Protein AF-A0AAU4Z0R0-F1 (afdb_monomer_lite)

Structure (mmCIF, N/CA/C/O backbone):
data_AF-A0AAU4Z0R0-F1
#
_entry.id   AF-A0AAU4Z0R0-F1
#
loop_
_atom_site.group_PDB
_atom_site.id
_atom_site.type_symbol
_atom_site.label_atom_id
_atom_site.label_alt_id
_atom_site.label_comp_id
_atom_site.label_asym_id
_atom_site.label_entity_id
_atom_site.label_seq_id
_atom_site.pdbx_PDB_ins_code
_atom_site.Cartn_x
_atom_site.Cartn_y
_atom_site.Cartn_z
_atom_site.occupancy
_atom_site.B_iso_or_equiv
_atom_site.auth_seq_id
_atom_site.auth_comp_id
_atom_site.auth_asym_id
_atom_site.auth_atom_id
_atom_site.pdbx_PDB_model_num
ATOM 1 N N . MET A 1 1 ? 5.813 -21.706 -15.571 1.00 62.53 1 MET A N 1
ATOM 2 C CA . MET A 1 1 ? 5.249 -20.339 -15.683 1.00 62.53 1 MET A CA 1
ATOM 3 C C . MET A 1 1 ? 4.241 -19.934 -14.589 1.00 62.53 1 MET A C 1
ATOM 5 O O . MET A 1 1 ? 4.333 -18.780 -14.184 1.00 62.53 1 MET A O 1
ATOM 9 N N . PRO A 1 2 ? 3.343 -20.784 -14.036 1.00 79.94 2 PRO A N 1
ATOM 10 C CA . PRO A 1 2 ? 2.383 -20.334 -13.005 1.00 79.94 2 PRO A CA 1
ATOM 11 C C . PRO A 1 2 ? 3.039 -19.923 -11.674 1.00 79.94 2 PRO A C 1
ATOM 13 O O . PRO A 1 2 ? 2.575 -19.000 -11.011 1.00 79.94 2 PRO A O 1
ATOM 16 N N . THR A 1 3 ? 4.175 -20.525 -11.319 1.00 81.62 3 THR A N 1
ATOM 17 C CA . THR A 1 3 ? 4.910 -20.240 -10.075 1.00 81.62 3 THR A CA 1
ATOM 18 C C . THR A 1 3 ? 5.387 -18.784 -9.973 1.00 81.62 3 THR A C 1
ATOM 20 O O . THR A 1 3 ? 5.293 -18.173 -8.914 1.00 81.62 3 THR A O 1
ATOM 23 N N . LEU A 1 4 ? 5.835 -18.183 -11.083 1.00 83.50 4 LEU A N 1
ATOM 24 C CA . LEU A 1 4 ? 6.268 -16.778 -11.118 1.00 83.50 4 LEU A CA 1
ATOM 25 C C . LEU A 1 4 ? 5.092 -15.803 -10.966 1.00 83.50 4 LEU A C 1
ATOM 27 O O . LEU A 1 4 ? 5.247 -14.738 -10.375 1.00 83.50 4 LEU A O 1
ATOM 31 N N . ILE A 1 5 ? 3.916 -16.167 -11.483 1.00 85.50 5 ILE A N 1
ATOM 32 C CA . ILE A 1 5 ? 2.682 -15.386 -11.319 1.00 85.50 5 ILE A CA 1
ATOM 33 C C . ILE A 1 5 ? 2.233 -15.452 -9.857 1.00 85.50 5 ILE A C 1
ATOM 35 O O . ILE A 1 5 ? 1.934 -14.416 -9.269 1.00 85.50 5 ILE A O 1
ATOM 39 N N . GLY A 1 6 ? 2.289 -16.641 -9.247 1.00 87.25 6 GLY A N 1
ATOM 40 C CA . GLY A 1 6 ? 2.023 -16.830 -7.821 1.00 87.25 6 GLY A CA 1
ATOM 41 C C . GLY A 1 6 ? 2.939 -15.982 -6.934 1.00 87.25 6 GLY A C 1
ATOM 42 O O . GLY A 1 6 ? 2.451 -15.243 -6.083 1.00 87.25 6 GLY A O 1
ATOM 43 N N . PHE A 1 7 ? 4.254 -15.993 -7.180 1.00 86.50 7 PHE A N 1
ATOM 44 C CA . PHE A 1 7 ? 5.194 -15.153 -6.426 1.00 86.50 7 PHE A CA 1
ATOM 45 C C . PHE A 1 7 ? 4.969 -13.649 -6.632 1.00 86.50 7 PHE A C 1
ATOM 47 O O . PHE A 1 7 ? 5.122 -12.874 -5.688 1.00 86.50 7 PHE A O 1
ATOM 54 N N . ARG A 1 8 ? 4.566 -13.215 -7.833 1.00 84.12 8 ARG A N 1
ATOM 55 C CA . ARG A 1 8 ? 4.197 -11.811 -8.083 1.00 84.12 8 ARG A CA 1
ATOM 56 C C . ARG A 1 8 ? 2.931 -11.408 -7.337 1.00 84.12 8 ARG A C 1
ATOM 58 O O . ARG A 1 8 ? 2.912 -10.334 -6.742 1.00 84.12 8 ARG A O 1
ATOM 65 N N . ALA A 1 9 ? 1.918 -12.271 -7.332 1.00 84.94 9 ALA A N 1
ATOM 66 C CA . ALA A 1 9 ? 0.696 -12.044 -6.573 1.00 84.94 9 ALA A CA 1
ATOM 67 C C . ALA A 1 9 ? 0.999 -11.946 -5.072 1.00 84.94 9 ALA A C 1
ATOM 69 O O . ALA A 1 9 ? 0.597 -10.982 -4.426 1.00 84.94 9 ALA A O 1
ATOM 70 N N . LEU A 1 10 ? 1.794 -12.878 -4.536 1.00 86.69 10 LEU A N 1
ATOM 71 C CA . LEU A 1 10 ? 2.181 -12.888 -3.126 1.00 86.69 10 LEU A CA 1
ATOM 72 C C . LEU A 1 10 ? 2.971 -11.633 -2.731 1.00 86.69 10 LEU A C 1
ATOM 74 O O . LEU A 1 10 ? 2.661 -11.002 -1.722 1.00 86.69 10 LEU A O 1
ATOM 78 N N . ARG A 1 11 ? 3.962 -11.231 -3.539 1.00 83.25 11 ARG A N 1
ATOM 79 C CA . ARG A 1 11 ? 4.737 -10.007 -3.286 1.00 83.25 11 ARG A CA 1
ATOM 80 C C . ARG A 1 11 ? 3.856 -8.761 -3.353 1.00 83.25 11 ARG A C 1
ATOM 82 O O . ARG A 1 11 ? 4.015 -7.876 -2.519 1.00 83.25 11 ARG A O 1
ATOM 89 N N . GLY A 1 12 ? 2.938 -8.697 -4.319 1.00 83.12 12 GLY A N 1
ATOM 90 C CA . GLY A 1 12 ? 1.984 -7.597 -4.446 1.00 83.12 12 GLY A CA 1
ATOM 91 C C . GLY A 1 12 ? 1.085 -7.472 -3.217 1.00 83.12 12 GLY A C 1
ATOM 92 O O . GLY A 1 12 ? 0.944 -6.380 -2.672 1.00 83.12 12 GLY A O 1
ATOM 93 N N . LEU A 1 13 ? 0.555 -8.596 -2.726 1.00 84.94 13 LEU A N 1
ATOM 94 C CA . LEU A 1 13 ? -0.245 -8.639 -1.500 1.00 84.94 13 LEU A CA 1
ATOM 95 C C . LEU A 1 13 ? 0.560 -8.206 -0.270 1.00 84.94 13 LEU A C 1
ATOM 97 O O . LEU A 1 13 ? 0.077 -7.392 0.513 1.00 84.94 13 LEU A O 1
ATOM 101 N N . GLY A 1 14 ? 1.794 -8.696 -0.120 1.00 85.38 14 GLY A N 1
ATOM 102 C CA . GLY A 1 14 ? 2.670 -8.308 0.987 1.00 85.38 14 GLY A CA 1
ATOM 103 C C . GLY A 1 14 ? 3.005 -6.815 0.972 1.00 85.38 14 GLY A C 1
ATOM 104 O O . GLY A 1 14 ? 2.819 -6.128 1.973 1.00 85.38 14 GLY A O 1
ATOM 105 N N . ALA A 1 15 ? 3.437 -6.289 -0.177 1.00 84.38 15 ALA A N 1
ATOM 106 C CA . ALA A 1 15 ? 3.775 -4.875 -0.328 1.00 84.38 15 ALA A CA 1
ATOM 107 C C . ALA A 1 15 ? 2.558 -3.962 -0.105 1.00 84.38 15 ALA A C 1
ATOM 109 O O . ALA A 1 15 ? 2.655 -2.972 0.618 1.00 84.38 15 ALA A O 1
ATOM 110 N N . GLY A 1 16 ? 1.402 -4.321 -0.676 1.00 84.25 16 GLY A N 1
ATOM 111 C CA . GLY A 1 16 ? 0.156 -3.581 -0.494 1.00 84.25 16 GLY A CA 1
ATOM 112 C C . GLY A 1 16 ? -0.333 -3.606 0.954 1.00 84.25 16 GLY A C 1
ATOM 113 O O . GLY A 1 16 ? -0.694 -2.564 1.493 1.00 84.25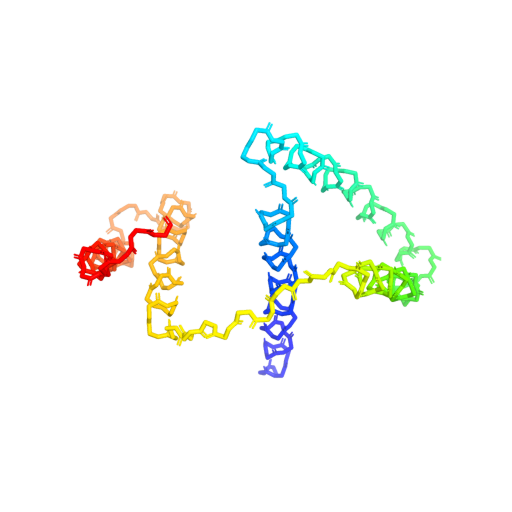 16 GLY A O 1
ATOM 114 N N . GLY A 1 17 ? -0.280 -4.767 1.611 1.00 84.56 17 GLY A N 1
ATOM 115 C CA . GLY A 1 17 ? -0.675 -4.919 3.012 1.00 84.56 17 GLY A CA 1
ATOM 116 C C . GLY A 1 17 ? 0.181 -4.081 3.962 1.00 84.56 17 GLY A C 1
ATOM 117 O O . GLY A 1 17 ? -0.363 -3.405 4.833 1.00 84.56 17 GLY A O 1
ATOM 118 N N . ILE A 1 18 ? 1.5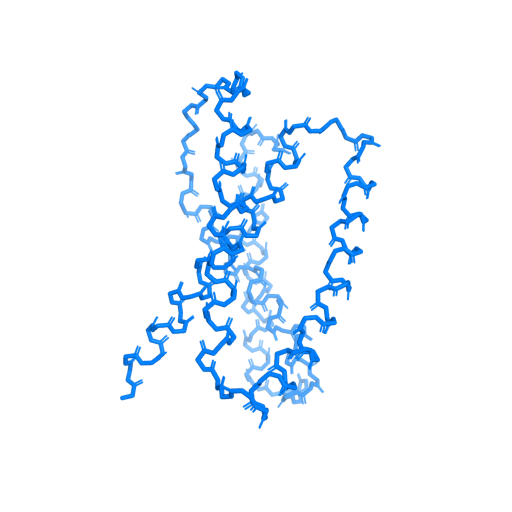03 -4.059 3.758 1.00 86.50 18 ILE A N 1
ATOM 119 C CA . ILE A 1 18 ? 2.424 -3.230 4.551 1.00 86.50 18 ILE A CA 1
ATOM 120 C C . ILE A 1 18 ? 2.144 -1.739 4.323 1.00 86.50 18 ILE A C 1
ATOM 122 O O . ILE A 1 18 ? 2.049 -0.982 5.289 1.00 86.50 18 ILE A O 1
ATOM 126 N N . ALA A 1 19 ? 1.968 -1.315 3.067 1.00 84.56 19 ALA A N 1
ATOM 127 C CA . ALA A 1 19 ? 1.689 0.081 2.739 1.00 84.56 19 ALA A CA 1
ATOM 128 C C . ALA A 1 19 ? 0.360 0.557 3.348 1.00 84.56 19 ALA A C 1
ATOM 130 O O . ALA A 1 19 ? 0.322 1.578 4.032 1.00 84.56 19 ALA A O 1
ATOM 131 N N . VAL A 1 20 ? -0.722 -0.206 3.160 1.00 84.56 20 VAL A N 1
ATOM 132 C CA . VAL A 1 20 ? -2.035 0.108 3.744 1.00 84.56 20 VAL A CA 1
ATOM 133 C C . VAL A 1 20 ? -1.963 0.102 5.270 1.00 84.56 20 VAL A C 1
ATOM 135 O O . VAL A 1 20 ? -2.469 1.026 5.901 1.00 84.56 20 VAL A O 1
ATOM 138 N N . GLY A 1 21 ? -1.286 -0.883 5.867 1.00 83.88 21 GLY A N 1
ATOM 139 C CA . GLY A 1 21 ? -1.071 -0.954 7.311 1.00 83.88 21 GLY A CA 1
ATOM 140 C C . GLY A 1 21 ? -0.370 0.288 7.865 1.00 83.88 21 GLY A C 1
ATOM 141 O O . GLY A 1 21 ? -0.796 0.820 8.888 1.00 83.88 21 GLY A O 1
ATOM 142 N N . ALA A 1 22 ? 0.636 0.809 7.157 1.00 83.25 22 ALA A N 1
ATOM 143 C CA . ALA A 1 22 ? 1.306 2.051 7.531 1.00 83.25 22 ALA A CA 1
ATOM 144 C C . ALA A 1 22 ? 0.340 3.250 7.533 1.00 83.25 22 ALA A C 1
ATOM 146 O O . ALA A 1 22 ? 0.300 4.002 8.506 1.00 83.25 22 ALA A O 1
ATOM 147 N N . PHE A 1 23 ? -0.498 3.404 6.501 1.00 83.12 23 PHE A N 1
ATOM 148 C CA . PHE A 1 23 ? -1.493 4.486 6.445 1.00 83.12 23 PHE A CA 1
ATOM 149 C C . PHE A 1 23 ? -2.589 4.364 7.511 1.00 83.12 23 PHE A C 1
ATOM 151 O O . PHE A 1 23 ? -3.039 5.378 8.055 1.00 83.12 23 PHE A O 1
ATOM 158 N N . VAL A 1 24 ? -3.014 3.138 7.827 1.00 83.69 24 VAL A N 1
ATOM 159 C CA . VAL A 1 24 ? -3.958 2.872 8.920 1.00 83.69 24 VAL A CA 1
ATOM 160 C C . VAL A 1 24 ? -3.340 3.273 10.257 1.00 83.69 24 VAL A C 1
ATOM 162 O O . VAL A 1 24 ? -3.991 3.965 11.035 1.00 83.69 24 VAL A O 1
ATOM 165 N N . LEU A 1 25 ? -2.076 2.915 10.501 1.00 80.19 25 LEU A N 1
ATOM 166 C CA . LEU A 1 25 ? -1.370 3.254 11.735 1.00 80.19 25 LEU A CA 1
ATOM 167 C C . LEU A 1 25 ? -1.188 4.771 11.893 1.00 80.19 25 LEU A C 1
ATOM 169 O O . LEU A 1 25 ? -1.478 5.309 12.956 1.00 80.19 25 LEU A O 1
ATOM 173 N N . ILE A 1 26 ? -0.794 5.473 10.825 1.00 80.94 26 ILE A N 1
ATOM 174 C CA . ILE A 1 26 ? -0.744 6.947 10.787 1.00 80.94 26 ILE A CA 1
ATOM 175 C C . ILE A 1 26 ? -2.110 7.525 11.177 1.00 80.94 26 ILE A C 1
ATOM 177 O O . ILE A 1 26 ? -2.189 8.460 11.966 1.00 80.94 26 ILE A O 1
ATOM 181 N N . GLY A 1 27 ? -3.193 6.942 10.663 1.00 76.44 27 GLY A N 1
ATOM 182 C CA . GLY A 1 27 ? -4.553 7.349 10.991 1.00 76.44 27 GLY A CA 1
ATOM 183 C C . GLY A 1 27 ? -5.004 7.091 12.419 1.00 76.44 27 GLY A C 1
ATOM 184 O O . GLY A 1 27 ? -5.791 7.868 12.944 1.00 76.44 27 GLY A O 1
ATOM 185 N N . ALA A 1 28 ? -4.535 6.004 13.023 1.00 78.56 28 ALA A N 1
ATOM 186 C CA . ALA A 1 28 ? -4.874 5.637 14.391 1.00 78.56 28 ALA A CA 1
ATOM 187 C C . ALA A 1 28 ? -4.091 6.460 15.427 1.00 78.56 28 ALA A C 1
ATOM 189 O O . ALA A 1 28 ? -4.590 6.693 16.522 1.00 78.56 28 ALA A O 1
ATOM 190 N N . LEU A 1 29 ? -2.868 6.882 15.088 1.00 74.69 29 LEU A N 1
ATOM 191 C CA . LEU A 1 29 ? -1.964 7.582 16.004 1.00 74.69 29 LEU A CA 1
ATOM 192 C C . LEU A 1 29 ? -2.068 9.112 15.941 1.00 74.69 29 LEU A C 1
ATOM 194 O O . LEU A 1 29 ? -1.624 9.781 16.872 1.00 74.69 29 LEU A O 1
ATOM 198 N N . LEU A 1 30 ? -2.608 9.679 14.858 1.00 75.12 30 LEU A N 1
ATOM 199 C CA . LEU A 1 30 ? -2.642 11.127 14.639 1.00 75.12 30 LEU A CA 1
ATOM 200 C C . LEU A 1 30 ? -4.066 11.680 14.649 1.00 75.12 30 LEU A C 1
ATOM 202 O O . LEU A 1 30 ? -4.962 11.171 13.978 1.00 75.12 30 LEU A O 1
ATOM 206 N N . SER A 1 31 ? -4.240 12.805 15.338 1.00 68.75 31 SER A N 1
ATOM 207 C CA . SER A 1 31 ? -5.451 13.625 15.287 1.00 68.75 31 SER A CA 1
ATOM 208 C C . SER A 1 31 ? -5.711 14.147 13.863 1.00 68.75 31 SER A C 1
ATOM 210 O O . SER A 1 31 ? -4.767 14.433 13.121 1.00 68.75 31 SER A O 1
ATOM 212 N N . LEU A 1 32 ? -6.987 14.328 13.490 1.00 63.34 32 LEU A N 1
ATOM 213 C CA . LEU A 1 32 ? -7.428 14.690 12.127 1.00 63.34 32 LEU A CA 1
ATOM 214 C C . LEU A 1 32 ? -6.679 15.895 11.514 1.00 63.34 32 LEU A C 1
ATOM 216 O O . LEU A 1 32 ? -6.364 15.855 10.329 1.00 63.34 32 LEU A O 1
ATOM 220 N N . CYS A 1 33 ? -6.315 16.909 12.311 1.00 66.88 33 CYS A N 1
ATOM 221 C CA . CYS A 1 33 ? -5.579 18.102 11.855 1.00 66.88 33 CYS A CA 1
ATOM 222 C C . CYS A 1 33 ? -4.086 17.894 11.544 1.00 66.88 33 CYS A C 1
ATOM 224 O O . CYS A 1 33 ? -3.463 18.804 11.017 1.00 66.88 33 CYS A O 1
ATOM 226 N N . GLY A 1 34 ? -3.477 16.765 11.918 1.00 73.44 34 GLY A N 1
ATOM 227 C CA . GLY A 1 34 ? -2.061 16.502 11.621 1.00 73.44 34 GLY A CA 1
ATOM 228 C C . GLY A 1 34 ? -1.846 15.584 10.418 1.00 73.44 34 GLY A C 1
ATOM 229 O O . GLY A 1 34 ? -0.726 15.453 9.928 1.00 73.44 34 GLY A O 1
ATOM 230 N N . ARG A 1 35 ? -2.898 14.893 9.969 1.00 75.50 35 ARG A N 1
ATOM 231 C CA . ARG A 1 35 ? -2.802 13.750 9.049 1.00 75.50 35 ARG A CA 1
ATOM 232 C C . ARG A 1 35 ? -2.341 14.153 7.646 1.00 75.50 35 ARG A C 1
ATOM 234 O O . ARG A 1 35 ? -1.625 13.388 7.004 1.00 75.50 35 ARG A O 1
ATOM 241 N N . ASP A 1 36 ? -2.693 15.355 7.213 1.00 76.62 36 ASP A N 1
ATOM 242 C CA . ASP A 1 36 ? -2.305 15.983 5.948 1.00 76.62 36 ASP A CA 1
ATOM 243 C C . ASP A 1 36 ? -0.788 16.226 5.853 1.00 76.62 36 ASP A C 1
ATOM 245 O O . ASP A 1 36 ? -0.157 15.852 4.863 1.00 76.62 36 ASP A O 1
ATOM 249 N N . ARG A 1 37 ? -0.161 16.748 6.915 1.00 81.81 37 ARG A N 1
ATOM 250 C CA . ARG A 1 37 ? 1.290 16.978 6.968 1.00 81.81 37 ARG A CA 1
ATOM 251 C C . ARG A 1 37 ? 2.071 15.671 6.880 1.00 81.81 37 ARG A C 1
ATOM 253 O O . ARG A 1 37 ? 3.071 15.597 6.167 1.00 81.81 37 ARG A O 1
ATOM 260 N N . TYR A 1 38 ? 1.623 14.633 7.585 1.00 80.88 38 TYR A N 1
ATOM 261 C CA . TYR A 1 38 ? 2.272 13.318 7.544 1.00 80.88 38 TYR A CA 1
ATOM 262 C C . TYR A 1 38 ? 2.024 12.581 6.221 1.00 80.88 38 TYR A C 1
ATOM 264 O O . TYR A 1 38 ? 2.920 11.891 5.730 1.00 80.88 38 TYR A O 1
ATOM 272 N N . GLN A 1 39 ? 0.862 12.768 5.591 1.00 80.81 39 GLN A N 1
ATOM 273 C CA . GLN A 1 39 ? 0.628 12.295 4.224 1.00 80.81 39 GLN A CA 1
ATOM 274 C C . GLN A 1 39 ? 1.540 13.010 3.217 1.00 80.81 39 GLN A C 1
ATOM 276 O O . GLN A 1 39 ? 2.131 12.347 2.366 1.00 80.81 39 GLN A O 1
ATOM 281 N N . GLY A 1 40 ? 1.752 14.321 3.372 1.00 82.81 40 GLY A N 1
ATOM 282 C CA . GLY A 1 40 ? 2.728 15.084 2.592 1.00 82.81 40 GLY A CA 1
ATOM 283 C C . GLY A 1 40 ? 4.160 14.574 2.777 1.00 82.81 40 GLY A C 1
ATOM 284 O O . GLY A 1 40 ? 4.850 14.316 1.797 1.00 82.81 40 GLY A O 1
ATOM 285 N N . LEU A 1 41 ? 4.588 14.319 4.020 1.00 85.69 41 LEU A N 1
ATOM 286 C CA . LEU A 1 41 ? 5.890 13.698 4.308 1.00 85.69 41 LEU A CA 1
ATOM 287 C C . LEU A 1 41 ? 6.033 12.321 3.649 1.00 85.69 41 LEU A C 1
ATOM 289 O O . LEU A 1 41 ? 7.089 12.007 3.104 1.00 85.69 41 LEU A O 1
ATOM 293 N N . THR A 1 42 ? 4.971 11.514 3.654 1.00 85.38 42 THR A N 1
ATOM 294 C CA . THR A 1 42 ? 4.966 10.207 2.981 1.00 85.38 42 THR A CA 1
ATOM 295 C C . THR A 1 42 ? 5.172 10.362 1.472 1.00 85.38 42 THR A C 1
ATOM 297 O O . THR A 1 42 ? 5.959 9.621 0.883 1.00 85.38 42 THR A O 1
ATOM 300 N N . ALA A 1 43 ? 4.533 11.356 0.849 1.00 84.75 43 ALA A N 1
ATOM 301 C CA . ALA A 1 43 ? 4.736 11.671 -0.563 1.00 84.75 43 ALA A CA 1
ATOM 302 C C . ALA A 1 43 ? 6.174 12.138 -0.850 1.00 84.75 43 ALA A C 1
ATOM 304 O O . ALA A 1 43 ? 6.771 11.707 -1.835 1.00 84.75 43 ALA A O 1
ATOM 305 N N . THR A 1 44 ? 6.771 12.938 0.037 1.00 88.44 44 THR A N 1
ATOM 306 C CA . THR A 1 44 ? 8.179 13.349 -0.074 1.00 88.44 44 THR A CA 1
ATOM 307 C C . THR A 1 44 ? 9.126 12.154 0.012 1.00 88.44 44 THR A C 1
ATOM 309 O O . THR A 1 44 ? 10.049 12.045 -0.789 1.00 88.44 44 THR A O 1
ATOM 312 N N . VAL A 1 45 ? 8.890 11.218 0.938 1.00 87.81 45 VAL A N 1
ATOM 313 C CA . VAL A 1 45 ? 9.684 9.981 1.045 1.00 87.81 45 VAL A CA 1
ATOM 314 C C . VAL A 1 45 ? 9.533 9.120 -0.211 1.00 87.81 45 VAL A C 1
ATOM 316 O O . VAL A 1 45 ? 10.528 8.603 -0.710 1.00 87.81 45 VAL A O 1
ATOM 319 N N . MET A 1 46 ? 8.322 9.007 -0.766 1.00 85.88 46 MET A N 1
ATOM 320 C CA . MET A 1 46 ? 8.083 8.313 -2.039 1.00 85.88 46 MET A CA 1
ATOM 321 C C . MET A 1 46 ? 8.842 8.970 -3.199 1.00 85.88 46 MET A C 1
ATOM 323 O O . MET A 1 46 ? 9.472 8.272 -3.992 1.00 85.88 46 MET A O 1
ATOM 327 N N . ALA A 1 47 ? 8.839 10.303 -3.267 1.00 87.62 47 ALA A N 1
ATOM 328 C CA . ALA A 1 47 ? 9.591 11.053 -4.266 1.00 87.62 47 ALA A CA 1
ATOM 329 C C . ALA A 1 47 ? 11.103 10.836 -4.112 1.00 87.62 47 ALA A C 1
ATOM 331 O O . ALA A 1 47 ? 11.776 10.530 -5.091 1.00 87.62 47 ALA A O 1
ATOM 332 N N . LEU A 1 48 ? 11.641 10.894 -2.891 1.00 88.50 48 LEU A N 1
ATOM 333 C CA . LEU A 1 48 ? 13.050 10.579 -2.619 1.00 88.50 48 LEU A CA 1
ATOM 334 C C . LEU A 1 48 ? 13.393 9.122 -2.955 1.00 88.50 48 LEU A C 1
ATOM 336 O O . LEU A 1 48 ? 14.489 8.839 -3.432 1.00 88.50 48 LEU A O 1
ATOM 340 N N . GLY A 1 49 ? 12.445 8.202 -2.778 1.00 84.50 49 GLY A N 1
ATOM 341 C CA . GLY A 1 49 ? 12.588 6.795 -3.147 1.00 84.50 49 GLY A CA 1
ATOM 342 C C . GLY A 1 49 ? 12.887 6.573 -4.632 1.00 84.50 49 GLY A C 1
ATOM 343 O O . GLY A 1 49 ? 13.533 5.584 -4.976 1.00 84.50 49 GLY A O 1
ATOM 344 N N . THR A 1 50 ? 12.513 7.508 -5.513 1.00 87.00 50 THR A N 1
ATOM 345 C CA . THR A 1 50 ? 12.853 7.431 -6.947 1.00 87.00 50 THR A CA 1
ATOM 346 C C . THR A 1 50 ? 14.365 7.464 -7.196 1.00 87.00 50 THR A C 1
ATOM 348 O O . THR A 1 50 ? 14.848 6.805 -8.118 1.00 87.00 50 THR A O 1
ATOM 351 N N . ILE A 1 51 ? 15.132 8.122 -6.318 1.00 87.12 51 ILE A N 1
ATOM 352 C CA . ILE A 1 51 ? 16.603 8.136 -6.347 1.00 87.12 51 ILE A CA 1
ATOM 353 C C . ILE A 1 51 ? 17.152 6.724 -6.107 1.00 87.12 51 ILE A C 1
ATOM 355 O O . ILE A 1 51 ? 18.130 6.319 -6.733 1.00 87.12 51 ILE A O 1
ATOM 359 N N . GLY A 1 52 ? 16.483 5.939 -5.258 1.00 82.19 52 GLY A N 1
ATOM 360 C CA . GLY A 1 52 ? 16.818 4.535 -5.028 1.00 82.19 52 GLY A CA 1
ATOM 361 C C . GLY A 1 52 ? 16.725 3.686 -6.297 1.00 82.19 52 GLY A C 1
ATOM 362 O O . GLY A 1 52 ? 17.554 2.805 -6.492 1.00 82.19 52 GLY A O 1
ATOM 363 N N . GLY A 1 53 ? 15.785 3.987 -7.201 1.00 81.44 53 GLY A N 1
ATOM 364 C CA . GLY A 1 53 ? 15.670 3.302 -8.494 1.00 81.44 53 GLY A CA 1
ATOM 365 C C . GLY A 1 53 ? 16.851 3.581 -9.429 1.00 81.44 53 GLY A C 1
ATOM 366 O O . GLY A 1 53 ? 17.368 2.662 -10.061 1.00 81.44 53 GLY A O 1
ATOM 367 N N . LEU A 1 54 ? 17.326 4.831 -9.466 1.00 84.50 54 LEU A N 1
ATOM 368 C CA . LEU A 1 54 ? 18.528 5.211 -10.218 1.00 84.50 54 LEU A CA 1
ATOM 369 C C . LEU A 1 54 ? 19.780 4.538 -9.644 1.00 84.50 54 LEU A C 1
ATOM 371 O O . LEU A 1 54 ? 20.587 3.985 -10.389 1.00 84.50 54 LEU A O 1
ATOM 375 N N . LEU A 1 55 ? 19.914 4.532 -8.315 1.00 84.31 55 LEU A N 1
ATOM 376 C CA . LEU A 1 55 ? 21.010 3.851 -7.625 1.00 84.31 55 LEU A CA 1
ATOM 377 C C . LEU A 1 55 ? 20.981 2.337 -7.868 1.00 84.31 55 LEU A C 1
ATOM 379 O O . LEU A 1 55 ? 22.024 1.756 -8.152 1.00 84.31 55 LEU A O 1
ATOM 383 N N . GLY A 1 56 ? 19.803 1.711 -7.829 1.00 82.00 56 GLY A N 1
ATOM 384 C CA . GLY A 1 56 ? 19.626 0.291 -8.140 1.00 82.00 56 GLY A CA 1
ATOM 385 C C . GLY A 1 56 ? 20.059 -0.056 -9.567 1.00 82.00 56 GLY A C 1
ATOM 386 O O . GLY A 1 56 ? 20.730 -1.066 -9.772 1.00 82.00 56 GLY A O 1
ATOM 387 N N . GLY A 1 57 ? 19.773 0.819 -10.540 1.00 83.06 57 GLY A N 1
ATOM 388 C CA . GLY A 1 57 ? 20.255 0.680 -11.919 1.00 83.06 57 GLY A CA 1
ATOM 389 C C . GLY A 1 57 ? 21.784 0.689 -12.014 1.00 83.06 57 GLY A C 1
ATOM 390 O O . GLY A 1 57 ? 22.380 -0.235 -12.564 1.00 83.06 57 GLY A O 1
ATOM 391 N N . VAL A 1 58 ? 22.433 1.670 -11.381 1.00 85.31 58 VAL A N 1
ATOM 392 C CA . VAL A 1 58 ? 23.904 1.778 -11.361 1.00 85.31 58 VAL A CA 1
ATOM 393 C C . VAL A 1 58 ? 24.557 0.595 -10.634 1.00 85.31 58 VAL A C 1
ATOM 395 O O . VAL A 1 58 ? 25.594 0.090 -11.069 1.00 85.31 58 VAL A O 1
ATOM 398 N N . ILE A 1 59 ? 23.961 0.128 -9.533 1.00 85.06 59 ILE A N 1
ATOM 399 C CA . ILE A 1 59 ? 24.437 -1.041 -8.780 1.00 85.06 59 ILE A CA 1
ATOM 400 C C . ILE A 1 59 ? 24.303 -2.310 -9.626 1.00 85.06 59 ILE A C 1
ATOM 402 O O . ILE A 1 59 ? 25.239 -3.107 -9.675 1.00 85.06 59 ILE A O 1
ATOM 406 N N . ALA A 1 60 ? 23.183 -2.494 -10.325 1.00 85.12 60 ALA A N 1
ATOM 407 C CA . ALA A 1 60 ? 22.979 -3.649 -11.191 1.00 85.12 60 ALA A CA 1
ATOM 408 C C . ALA A 1 60 ? 24.001 -3.691 -12.340 1.00 85.12 60 ALA A C 1
ATOM 410 O O . ALA A 1 60 ? 24.539 -4.762 -12.622 1.00 85.12 60 ALA A O 1
ATOM 411 N N . GLU A 1 61 ? 24.311 -2.538 -12.941 1.00 84.94 61 GLU A N 1
ATOM 412 C CA . GLU A 1 61 ? 25.291 -2.411 -14.027 1.00 84.94 61 GLU A CA 1
ATOM 413 C C . GLU A 1 61 ? 26.741 -2.627 -13.566 1.00 84.94 61 GLU A C 1
ATOM 415 O O . GLU A 1 61 ? 27.520 -3.260 -14.275 1.00 84.94 61 GLU A O 1
ATOM 420 N N . ARG A 1 62 ? 27.124 -2.111 -12.388 1.00 85.38 62 ARG A N 1
ATOM 421 C CA . ARG A 1 62 ? 28.530 -2.107 -11.932 1.00 85.38 62 ARG A CA 1
ATOM 422 C C . ARG A 1 62 ? 28.894 -3.237 -10.974 1.00 85.38 62 ARG A C 1
ATOM 424 O O . ARG A 1 62 ? 30.025 -3.710 -11.000 1.00 85.38 62 ARG A O 1
ATOM 431 N N . LEU A 1 63 ? 27.973 -3.635 -10.099 1.00 79.62 63 LEU A N 1
ATOM 432 C CA . LEU A 1 63 ? 28.225 -4.541 -8.970 1.00 79.62 63 LEU A CA 1
ATOM 433 C C . LEU A 1 63 ? 27.455 -5.860 -9.065 1.00 79.62 63 LEU A C 1
ATOM 435 O O . LEU A 1 63 ? 27.739 -6.752 -8.269 1.00 79.62 63 LEU A O 1
ATOM 439 N N . ASN A 1 64 ? 26.575 -6.023 -10.065 1.00 82.38 64 ASN A N 1
ATOM 440 C CA . ASN A 1 64 ? 25.683 -7.171 -10.273 1.00 82.38 64 ASN A CA 1
ATOM 441 C C . ASN A 1 64 ? 24.392 -7.103 -9.424 1.00 82.38 64 ASN A C 1
ATOM 443 O O . ASN A 1 64 ? 24.372 -6.604 -8.299 1.00 82.38 64 ASN A O 1
ATOM 447 N N . TRP A 1 65 ? 23.296 -7.664 -9.945 1.00 80.69 65 TRP A N 1
ATOM 448 C CA . TRP A 1 65 ? 21.928 -7.521 -9.413 1.00 80.69 65 TRP A CA 1
ATOM 449 C C . TRP A 1 65 ? 21.732 -8.024 -7.970 1.00 80.69 65 TRP A C 1
ATOM 451 O O . TRP A 1 65 ? 20.786 -7.631 -7.291 1.00 80.69 65 TRP A O 1
ATOM 461 N N . ARG A 1 66 ? 22.616 -8.899 -7.474 1.00 87.31 66 ARG A N 1
ATOM 462 C CA . ARG A 1 66 ? 22.533 -9.476 -6.119 1.00 87.31 66 ARG A CA 1
ATOM 463 C C . ARG A 1 66 ? 22.740 -8.430 -5.022 1.00 87.31 66 ARG A C 1
ATOM 465 O O . ARG A 1 66 ? 22.197 -8.587 -3.930 1.00 87.31 66 ARG A O 1
ATOM 472 N N . TRP A 1 67 ? 23.501 -7.373 -5.305 1.00 85.88 67 TRP A N 1
ATOM 473 C CA . TRP A 1 67 ? 23.780 -6.315 -4.334 1.00 85.88 67 TRP A CA 1
ATOM 474 C C . TRP A 1 67 ? 22.560 -5.452 -4.022 1.00 85.88 67 TRP A C 1
ATOM 476 O O . TRP A 1 67 ? 22.430 -5.001 -2.887 1.00 85.88 67 TRP A O 1
ATOM 486 N N . ASP A 1 68 ? 21.629 -5.317 -4.969 1.00 82.19 68 ASP A N 1
ATOM 487 C CA . ASP A 1 68 ? 20.343 -4.652 -4.739 1.00 82.19 68 ASP A CA 1
ATOM 488 C C . ASP A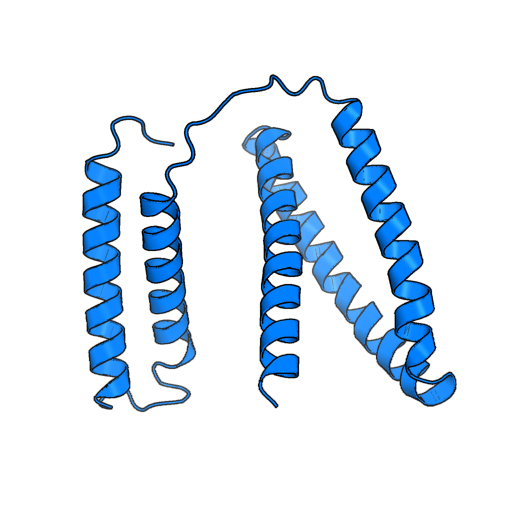 1 68 ? 19.574 -5.334 -3.589 1.00 82.19 68 ASP A C 1
ATOM 490 O O . ASP A 1 68 ? 19.135 -4.690 -2.635 1.00 82.19 68 ASP A O 1
ATOM 494 N N . PHE A 1 69 ? 19.543 -6.672 -3.590 1.00 81.44 69 PHE A N 1
ATOM 495 C CA . PHE A 1 69 ? 18.933 -7.462 -2.517 1.00 81.44 69 PHE A CA 1
ATOM 496 C C . PHE A 1 69 ? 19.732 -7.420 -1.213 1.00 81.44 69 PHE A C 1
ATOM 498 O O . PHE A 1 69 ? 19.141 -7.262 -0.143 1.00 81.44 69 PHE A O 1
ATOM 505 N N . CYS A 1 70 ? 21.061 -7.549 -1.279 1.00 86.69 70 CYS A N 1
ATOM 506 C CA . CYS A 1 70 ? 21.905 -7.519 -0.082 1.00 86.69 70 CYS A CA 1
ATOM 507 C C . CYS A 1 70 ? 21.817 -6.193 0.680 1.00 86.69 70 CYS A C 1
ATOM 509 O O . CYS A 1 70 ? 22.002 -6.203 1.890 1.00 86.69 70 CYS A O 1
ATOM 511 N N . ILE A 1 71 ? 21.537 -5.075 0.006 1.00 85.56 71 ILE A N 1
ATOM 512 C CA . ILE A 1 71 ? 21.374 -3.763 0.646 1.00 85.56 71 ILE A CA 1
ATOM 513 C C . ILE A 1 71 ? 19.928 -3.562 1.115 1.00 85.56 71 ILE A C 1
ATOM 515 O O . ILE A 1 71 ? 19.697 -3.124 2.243 1.00 85.56 71 ILE A O 1
ATOM 519 N N . ALA A 1 72 ? 18.941 -3.917 0.288 1.00 85.75 72 ALA A N 1
ATOM 520 C CA . ALA A 1 72 ? 17.533 -3.694 0.607 1.00 85.75 72 ALA A CA 1
ATOM 521 C C . ALA A 1 72 ? 17.039 -4.536 1.797 1.00 85.75 72 ALA A C 1
ATOM 523 O O . ALA A 1 72 ? 16.278 -4.038 2.628 1.00 85.75 72 ALA A O 1
ATOM 524 N N . ILE A 1 73 ? 17.474 -5.798 1.907 1.00 89.12 73 ILE A N 1
ATOM 525 C CA . ILE A 1 73 ? 17.056 -6.715 2.981 1.00 89.12 73 ILE A CA 1
ATOM 526 C C . ILE A 1 73 ? 17.418 -6.192 4.384 1.00 89.12 73 ILE A C 1
ATOM 528 O O . ILE A 1 73 ? 16.508 -6.075 5.207 1.00 89.12 73 ILE A O 1
ATOM 532 N N . PRO A 1 74 ? 18.685 -5.854 4.704 1.00 91.31 74 PRO A N 1
ATOM 533 C CA . PRO A 1 74 ? 19.036 -5.346 6.027 1.00 91.31 74 PRO A CA 1
ATOM 534 C C . PRO A 1 74 ? 18.375 -3.997 6.316 1.00 91.31 74 PRO A C 1
ATOM 536 O O . PRO A 1 74 ? 17.915 -3.782 7.435 1.00 91.31 74 PRO A O 1
ATOM 539 N N . LEU A 1 75 ? 18.248 -3.117 5.316 1.00 88.50 75 LEU A N 1
ATOM 540 C CA . LEU A 1 75 ? 17.560 -1.836 5.486 1.00 88.50 75 LEU A CA 1
ATOM 541 C C . LEU A 1 75 ? 16.082 -2.042 5.862 1.00 88.50 75 LEU A C 1
ATOM 543 O O . LEU A 1 75 ? 15.578 -1.427 6.803 1.00 88.50 75 LEU A O 1
ATOM 547 N N . GLY A 1 76 ? 15.407 -2.960 5.164 1.00 87.50 76 GLY A N 1
ATOM 548 C CA . GLY A 1 76 ? 14.030 -3.350 5.449 1.00 87.50 76 GLY A CA 1
ATOM 549 C C . GLY A 1 76 ? 13.875 -3.998 6.825 1.00 87.50 76 GLY A C 1
ATOM 550 O O . GLY A 1 76 ? 12.918 -3.695 7.535 1.00 87.50 76 GLY A O 1
ATOM 551 N N . LEU A 1 77 ? 14.834 -4.831 7.238 1.00 92.75 77 LEU A N 1
ATOM 552 C CA . LEU A 1 77 ? 14.830 -5.467 8.555 1.00 92.75 77 LEU A CA 1
ATOM 553 C C . LEU A 1 77 ? 14.979 -4.441 9.685 1.00 92.75 77 LEU A C 1
ATOM 555 O O . LEU A 1 77 ? 14.249 -4.510 10.672 1.00 92.75 77 LEU A O 1
ATOM 559 N N . VAL A 1 78 ? 15.878 -3.463 9.532 1.00 94.06 78 VAL A N 1
ATOM 560 C CA . VAL A 1 78 ? 16.058 -2.375 10.505 1.00 94.06 78 VAL A CA 1
ATOM 561 C C . VAL A 1 78 ? 14.794 -1.524 10.608 1.00 94.06 78 VAL A C 1
ATOM 563 O O . VAL A 1 78 ? 14.344 -1.238 11.719 1.00 94.06 78 VAL A O 1
ATOM 566 N N . ALA A 1 79 ? 14.192 -1.155 9.472 1.00 88.44 79 ALA A N 1
ATOM 567 C CA . ALA A 1 79 ? 12.937 -0.408 9.449 1.00 88.44 79 ALA A CA 1
ATOM 568 C C . ALA A 1 79 ? 11.810 -1.189 10.142 1.00 88.44 79 ALA A C 1
ATOM 570 O O . ALA A 1 79 ? 11.143 -0.653 11.025 1.00 88.44 79 ALA A O 1
ATOM 571 N N . PHE A 1 80 ? 11.657 -2.475 9.813 1.00 89.44 80 PHE A N 1
ATOM 572 C CA . PHE A 1 80 ? 10.672 -3.355 10.435 1.00 89.44 80 PHE A CA 1
ATOM 573 C C . PHE A 1 80 ? 10.877 -3.470 11.949 1.00 89.44 80 PHE A C 1
ATOM 575 O O . PHE A 1 80 ? 9.930 -3.279 12.708 1.00 89.44 80 PHE A O 1
ATOM 582 N N . ALA A 1 81 ? 12.108 -3.725 12.400 1.00 92.62 81 ALA A N 1
ATOM 583 C CA . ALA A 1 81 ? 12.429 -3.843 13.819 1.00 92.62 81 ALA A CA 1
ATOM 584 C C . ALA A 1 81 ? 12.128 -2.543 14.576 1.00 92.62 81 ALA A C 1
ATOM 586 O O . ALA A 1 81 ? 11.525 -2.577 15.649 1.00 92.62 81 ALA A O 1
ATOM 587 N N . ARG A 1 82 ? 12.481 -1.385 14.001 1.00 90.06 82 ARG A N 1
ATOM 588 C CA . ARG A 1 82 ? 12.168 -0.075 14.587 1.00 90.06 82 ARG A CA 1
ATOM 589 C C . ARG A 1 82 ? 10.671 0.183 14.667 1.00 90.06 82 ARG A C 1
ATOM 591 O O . ARG A 1 82 ? 10.210 0.646 15.706 1.00 90.06 82 ARG A O 1
ATOM 598 N N . SER A 1 83 ? 9.921 -0.125 13.612 1.00 86.38 83 SER A N 1
ATOM 599 C CA . SER A 1 83 ? 8.465 0.017 13.611 1.00 86.38 83 SER A CA 1
ATOM 600 C C . SER A 1 83 ? 7.810 -0.916 14.628 1.00 86.38 83 SER A C 1
ATOM 602 O O . SER A 1 83 ? 6.981 -0.463 15.410 1.00 86.38 83 SER A O 1
ATOM 604 N N . ALA A 1 84 ? 8.210 -2.188 14.675 1.00 86.69 84 ALA A N 1
ATOM 605 C CA . ALA A 1 84 ? 7.684 -3.163 15.627 1.00 86.69 84 ALA A CA 1
ATOM 606 C C . ALA A 1 84 ? 7.963 -2.745 17.078 1.00 86.69 84 ALA A C 1
ATOM 608 O O . ALA A 1 84 ? 7.067 -2.790 17.921 1.00 86.69 84 ALA A O 1
ATOM 609 N N . TRP A 1 85 ? 9.179 -2.270 17.354 1.00 88.56 85 TRP A N 1
ATOM 610 C CA . TRP A 1 85 ? 9.550 -1.761 18.670 1.00 88.56 85 TRP A CA 1
ATOM 611 C C . TRP A 1 85 ? 8.751 -0.509 19.048 1.00 88.56 85 TRP A C 1
ATOM 613 O O . TRP A 1 85 ? 8.165 -0.464 20.126 1.00 88.56 85 TRP A O 1
ATOM 623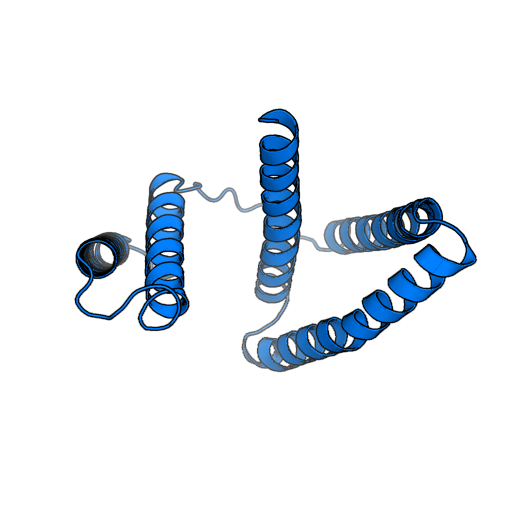 N N . ALA A 1 86 ? 8.636 0.467 18.144 1.00 84.56 86 ALA A N 1
ATOM 624 C CA . ALA A 1 86 ? 7.852 1.677 18.385 1.00 84.56 86 ALA A CA 1
ATOM 625 C C . ALA A 1 86 ? 6.375 1.361 18.672 1.00 84.56 86 ALA A C 1
ATOM 627 O O . ALA A 1 86 ? 5.798 1.920 19.600 1.00 84.56 86 ALA A O 1
ATOM 628 N N . ILE A 1 87 ? 5.784 0.421 17.926 1.00 82.75 87 ILE A N 1
ATOM 629 C CA . ILE A 1 87 ? 4.404 -0.036 18.139 1.00 82.75 87 ILE A CA 1
ATOM 630 C C . ILE A 1 87 ? 4.254 -0.745 19.488 1.00 82.75 87 ILE A C 1
ATOM 632 O O . ILE A 1 87 ? 3.253 -0.541 20.161 1.00 82.75 87 ILE A O 1
ATOM 636 N N . SER A 1 88 ? 5.241 -1.535 19.920 1.00 81.44 88 SER A N 1
ATOM 637 C CA . SER A 1 88 ? 5.186 -2.226 21.218 1.00 81.44 88 SER A CA 1
ATOM 638 C C . SER A 1 88 ? 5.201 -1.284 22.428 1.00 81.44 88 SER A C 1
ATOM 640 O O . SER A 1 88 ? 4.717 -1.651 23.494 1.00 81.44 88 SER A O 1
ATOM 642 N N . LEU A 1 89 ? 5.732 -0.070 22.257 1.00 79.88 89 LEU A N 1
ATOM 643 C CA . LEU A 1 89 ? 5.749 0.973 23.286 1.00 79.88 89 LEU A CA 1
ATOM 644 C C . LEU A 1 89 ? 4.424 1.740 23.364 1.00 79.88 89 LEU A C 1
ATOM 646 O O . LEU A 1 89 ? 4.132 2.371 24.378 1.00 79.88 89 LEU A O 1
ATOM 650 N N . LEU A 1 90 ? 3.623 1.700 22.298 1.00 75.94 90 LEU A N 1
ATOM 651 C CA . LEU A 1 90 ? 2.293 2.285 22.281 1.00 75.94 90 LEU A CA 1
ATOM 652 C C . LEU A 1 90 ? 1.342 1.340 23.018 1.00 75.94 90 LEU A C 1
ATOM 654 O O . LEU A 1 90 ? 1.167 0.185 22.631 1.00 75.94 90 LEU A O 1
ATOM 658 N N . ALA A 1 91 ? 0.694 1.841 24.071 1.00 63.34 91 ALA A N 1
ATOM 659 C CA . ALA A 1 91 ? -0.393 1.146 24.753 1.00 63.34 91 ALA A CA 1
ATOM 660 C C . ALA A 1 91 ? -1.645 1.138 23.856 1.00 63.34 91 ALA A C 1
ATOM 662 O O . ALA A 1 91 ? -2.620 1.840 24.105 1.00 63.34 91 ALA A O 1
ATOM 663 N N . VAL A 1 92 ? -1.589 0.388 22.753 1.00 65.69 92 VAL A N 1
ATOM 664 C CA . VAL A 1 92 ? -2.722 0.215 21.848 1.00 65.69 92 VAL A CA 1
ATOM 665 C C . VAL A 1 92 ? -3.726 -0.691 22.541 1.00 65.69 92 VAL A C 1
ATOM 667 O O . VAL A 1 92 ? -3.462 -1.869 22.795 1.00 65.69 92 VAL A O 1
ATOM 670 N N . GLU A 1 93 ? -4.889 -0.134 22.851 1.00 62.16 93 GLU A N 1
ATOM 671 C CA . GLU A 1 93 ? -5.999 -0.893 23.399 1.00 62.16 93 GLU A CA 1
ATOM 672 C C . GLU A 1 93 ? -6.395 -1.984 22.397 1.00 62.16 93 GLU A C 1
ATOM 674 O O . GLU A 1 93 ? -6.705 -1.712 21.233 1.00 62.16 93 GLU A O 1
ATOM 679 N N . LYS A 1 94 ? -6.319 -3.249 22.827 1.00 58.84 94 LYS A N 1
ATOM 680 C CA . LYS A 1 94 ? -6.649 -4.406 21.988 1.00 58.84 94 LYS A CA 1
ATOM 681 C C . LYS A 1 94 ? -8.157 -4.449 21.763 1.00 58.84 94 LYS A C 1
ATOM 683 O O . LYS A 1 94 ? -8.874 -5.222 22.392 1.00 58.84 94 LYS A O 1
ATOM 688 N N . ARG A 1 95 ? -8.657 -3.624 20.846 1.00 60.16 95 ARG A N 1
ATOM 689 C CA . ARG A 1 95 ? -10.016 -3.772 20.334 1.00 60.16 95 ARG A CA 1
ATOM 690 C C . ARG A 1 95 ? -10.050 -5.080 19.545 1.00 60.16 95 ARG A C 1
ATOM 692 O O . ARG A 1 95 ? -9.138 -5.349 18.768 1.00 60.16 95 ARG A O 1
ATOM 699 N N . ASN A 1 96 ? -11.081 -5.893 19.750 1.00 55.97 96 ASN A N 1
ATOM 700 C CA . ASN A 1 96 ? -11.305 -7.120 18.985 1.00 55.97 96 ASN A CA 1
ATOM 701 C C . ASN A 1 96 ? -12.394 -6.844 17.931 1.00 55.97 96 ASN A C 1
ATOM 703 O O . ASN A 1 96 ? -13.564 -7.167 18.157 1.00 55.97 96 ASN A O 1
ATOM 707 N N . PRO A 1 97 ? -12.079 -6.123 16.836 1.00 64.81 97 PRO A N 1
ATOM 708 C CA . PRO A 1 97 ? -13.074 -5.779 15.836 1.00 64.81 97 PRO A CA 1
ATOM 709 C C . PRO A 1 97 ? -13.536 -7.045 15.115 1.00 64.81 97 PRO A C 1
ATOM 711 O O . PRO A 1 97 ? -12.731 -7.872 14.686 1.00 64.81 97 PRO A O 1
ATOM 714 N N . ARG A 1 98 ? -14.851 -7.183 14.934 1.00 72.38 98 ARG A N 1
ATOM 715 C CA . ARG A 1 98 ? -15.404 -8.223 14.063 1.00 72.38 98 ARG A CA 1
ATOM 716 C C . ARG A 1 98 ? -15.017 -7.888 12.624 1.00 72.38 98 ARG A C 1
ATOM 718 O O . ARG A 1 98 ? -15.509 -6.917 12.054 1.00 72.38 98 ARG A O 1
ATOM 725 N N . ILE A 1 99 ? -14.115 -8.673 12.043 1.00 73.19 99 ILE A N 1
ATOM 726 C CA . ILE A 1 99 ? -13.658 -8.469 10.668 1.00 73.19 99 ILE A CA 1
ATOM 727 C C . ILE A 1 99 ? -14.797 -8.851 9.714 1.00 73.19 99 ILE A C 1
ATOM 729 O O . ILE A 1 99 ? -15.146 -10.022 9.579 1.00 73.19 99 ILE A O 1
ATOM 733 N N . ASN A 1 100 ? -15.380 -7.864 9.031 1.00 80.06 100 ASN A N 1
ATOM 734 C CA . ASN A 1 100 ? -16.381 -8.102 7.992 1.00 80.06 100 ASN A CA 1
ATOM 735 C C . ASN A 1 100 ? -15.695 -8.417 6.650 1.00 80.06 100 ASN A C 1
ATOM 737 O O . ASN A 1 100 ? -15.561 -7.546 5.787 1.00 80.06 100 ASN A O 1
ATOM 741 N N . CYS A 1 101 ? -15.253 -9.668 6.478 1.00 79.06 101 CYS A N 1
ATOM 742 C CA . CYS A 1 101 ? -14.571 -10.131 5.264 1.00 79.06 101 CYS A CA 1
ATOM 743 C C . CYS A 1 101 ? -15.403 -9.908 3.992 1.00 79.06 101 CYS A C 1
ATOM 745 O O . CYS A 1 101 ? -14.853 -9.513 2.966 1.00 79.06 101 CYS A O 1
ATOM 747 N N . ALA A 1 102 ? -16.726 -10.100 4.065 1.00 77.75 102 ALA A N 1
ATOM 748 C CA . ALA A 1 102 ? -17.625 -9.895 2.931 1.00 77.75 102 ALA A CA 1
ATOM 749 C C . ALA A 1 102 ? -17.652 -8.422 2.490 1.00 77.75 102 ALA A C 1
ATOM 751 O O . ALA A 1 102 ? -17.453 -8.120 1.316 1.00 77.75 102 ALA A O 1
ATOM 752 N N . GLY A 1 103 ? -17.805 -7.490 3.435 1.00 76.31 103 GLY A N 1
ATOM 753 C CA . GLY A 1 103 ? -17.774 -6.056 3.139 1.00 76.31 103 GLY A CA 1
ATOM 754 C C . GLY A 1 103 ? -16.407 -5.563 2.649 1.00 76.31 103 GLY A C 1
ATOM 755 O O . GLY A 1 103 ? -16.335 -4.638 1.842 1.00 76.31 103 GLY A O 1
ATOM 756 N N . ILE A 1 104 ? -15.306 -6.162 3.116 1.00 80.75 104 ILE A N 1
ATOM 757 C CA . ILE A 1 104 ? -13.951 -5.862 2.618 1.00 80.75 104 ILE A CA 1
ATOM 758 C C . ILE A 1 104 ? -13.790 -6.338 1.168 1.00 80.75 104 ILE A C 1
ATOM 760 O O . ILE A 1 104 ? -13.321 -5.569 0.331 1.00 80.75 104 ILE A O 1
ATOM 764 N N . LEU A 1 105 ? -14.219 -7.564 0.852 1.00 80.31 105 LEU A N 1
ATOM 765 C CA . LEU A 1 105 ? -14.146 -8.122 -0.502 1.00 80.31 105 LEU A CA 1
ATOM 766 C C . LEU A 1 105 ? -14.964 -7.309 -1.503 1.00 80.31 105 LEU A C 1
ATOM 768 O O . LEU A 1 105 ? -14.449 -6.967 -2.565 1.00 80.31 105 LEU A O 1
ATOM 772 N N . VAL A 1 106 ? -16.203 -6.948 -1.158 1.00 77.69 106 VAL A N 1
ATOM 773 C CA . VAL A 1 106 ? -17.041 -6.137 -2.052 1.00 77.69 106 VAL A CA 1
ATOM 774 C C . VAL A 1 106 ? -16.385 -4.781 -2.321 1.00 77.69 106 VAL A C 1
ATOM 776 O O . VAL A 1 106 ? -16.256 -4.396 -3.479 1.00 77.69 106 VAL A O 1
ATOM 779 N N . ARG A 1 107 ? -15.871 -4.095 -1.289 1.00 76.62 107 ARG A N 1
ATOM 780 C CA . ARG A 1 107 ? -15.122 -2.833 -1.453 1.00 76.62 107 ARG A CA 1
ATOM 781 C C . ARG A 1 107 ? -13.905 -2.983 -2.360 1.00 76.62 107 ARG A C 1
ATOM 783 O O . ARG A 1 107 ? -13.703 -2.161 -3.249 1.00 76.62 107 ARG A O 1
ATOM 790 N N . ALA A 1 108 ? -13.117 -4.036 -2.157 1.00 80.94 108 ALA A N 1
ATOM 791 C CA . ALA A 1 108 ? -11.944 -4.304 -2.977 1.00 80.94 108 ALA A CA 1
ATOM 792 C C . ALA A 1 108 ? -12.318 -4.497 -4.456 1.00 80.94 108 ALA A C 1
ATOM 794 O O . ALA A 1 108 ? -11.667 -3.923 -5.326 1.00 80.94 108 ALA A O 1
ATOM 795 N N . VAL A 1 109 ? -13.394 -5.241 -4.740 1.00 80.00 109 VAL A N 1
ATOM 796 C CA . VAL A 1 109 ? -13.895 -5.461 -6.107 1.00 80.00 109 VAL A CA 1
ATOM 797 C C . VAL A 1 109 ? -14.385 -4.161 -6.742 1.00 80.00 109 VAL A C 1
ATOM 799 O O . VAL A 1 109 ? -14.063 -3.898 -7.898 1.00 80.00 109 VAL A O 1
ATOM 802 N N . VAL A 1 110 ? -15.109 -3.323 -5.997 1.00 79.31 110 VAL A N 1
ATOM 803 C CA . VAL A 1 110 ? -15.610 -2.022 -6.476 1.00 79.31 110 VAL A CA 1
ATOM 804 C C . VAL A 1 110 ? -14.456 -1.105 -6.866 1.00 79.31 110 VAL A C 1
ATOM 806 O O . VAL A 1 110 ? -14.438 -0.575 -7.976 1.00 79.31 110 VAL A O 1
ATOM 809 N N . ILE A 1 111 ? -13.474 -0.947 -5.973 1.00 78.12 111 ILE A N 1
ATOM 810 C CA . ILE A 1 111 ? -12.304 -0.092 -6.206 1.00 78.12 111 ILE A CA 1
ATOM 811 C C . ILE A 1 111 ? -11.497 -0.628 -7.389 1.00 78.12 111 ILE A C 1
ATOM 813 O O . ILE A 1 111 ? -11.138 0.141 -8.277 1.00 78.12 111 ILE A O 1
ATOM 817 N N . ALA A 1 112 ? -11.252 -1.941 -7.443 1.00 81.00 112 ALA A N 1
ATOM 818 C CA . ALA A 1 112 ? -10.540 -2.556 -8.557 1.00 81.00 112 ALA A CA 1
ATOM 819 C C . ALA A 1 112 ? -11.265 -2.311 -9.888 1.00 81.00 112 ALA A C 1
ATOM 821 O O . ALA A 1 112 ? -10.633 -1.864 -10.843 1.00 81.00 112 ALA A O 1
ATOM 822 N N . ALA A 1 113 ? -12.581 -2.537 -9.945 1.00 76.81 113 ALA A N 1
ATOM 823 C CA . ALA A 1 113 ? -13.385 -2.308 -11.143 1.00 76.81 113 ALA A CA 1
ATOM 824 C C . ALA A 1 113 ? -13.350 -0.838 -11.585 1.00 76.81 113 ALA A C 1
ATOM 826 O O . ALA A 1 113 ? -13.113 -0.564 -12.760 1.00 76.81 113 ALA A O 1
ATOM 827 N N . ALA A 1 114 ? -13.514 0.107 -10.654 1.00 75.56 114 ALA A N 1
ATOM 828 C CA . ALA A 1 114 ? -13.442 1.537 -10.942 1.00 75.56 114 ALA A CA 1
ATOM 829 C C . ALA A 1 114 ? -12.064 1.950 -11.484 1.00 75.56 114 ALA A C 1
ATOM 831 O O . ALA A 1 114 ? -11.982 2.626 -12.509 1.00 75.56 114 ALA A O 1
ATOM 832 N N . VAL A 1 115 ? -10.981 1.495 -10.844 1.00 80.25 115 VAL A N 1
ATOM 833 C CA . VAL A 1 115 ? -9.606 1.762 -11.293 1.00 80.25 115 VAL A CA 1
ATOM 834 C C . VAL A 1 115 ? -9.360 1.164 -12.675 1.00 80.25 115 VAL A C 1
ATOM 836 O O . VAL A 1 115 ? -8.800 1.840 -13.532 1.00 80.25 115 VAL A O 1
ATOM 839 N N . LEU A 1 116 ? -9.800 -0.070 -12.932 1.00 75.19 116 LEU A N 1
ATOM 840 C CA . LEU A 1 116 ? -9.672 -0.717 -14.240 1.00 75.19 116 LEU A CA 1
ATOM 841 C C . LEU A 1 116 ? -10.423 0.046 -15.339 1.00 75.19 116 LEU A C 1
ATOM 843 O O . LEU A 1 116 ? -9.864 0.259 -16.413 1.00 75.19 116 LEU A O 1
ATOM 847 N N . VAL A 1 117 ? -11.649 0.504 -15.069 1.00 74.19 117 VAL A N 1
ATOM 848 C CA . VAL A 1 117 ? -12.417 1.335 -16.010 1.00 74.19 117 VAL A CA 1
ATOM 849 C C . VAL A 1 117 ? -11.692 2.651 -16.281 1.00 74.19 117 VAL A C 1
ATOM 851 O O . VAL A 1 117 ? -11.516 3.004 -17.441 1.00 74.19 117 VAL A O 1
ATOM 854 N N . ALA A 1 118 ? -11.220 3.346 -15.244 1.00 76.19 118 ALA A N 1
ATOM 855 C CA . ALA A 1 118 ? -10.491 4.605 -15.399 1.00 76.19 118 ALA A CA 1
ATOM 856 C C . ALA A 1 118 ? -9.142 4.429 -16.117 1.00 76.19 118 ALA A C 1
ATOM 858 O O . ALA A 1 118 ? -8.721 5.298 -16.872 1.00 76.19 118 ALA A O 1
ATOM 859 N N . THR A 1 119 ? -8.465 3.298 -15.898 1.00 77.06 119 THR A N 1
ATOM 860 C CA . THR A 1 119 ? -7.137 3.040 -16.466 1.00 77.06 119 THR A CA 1
ATOM 861 C C . THR A 1 119 ? -7.224 2.604 -17.921 1.00 77.06 119 THR A C 1
ATOM 863 O O . THR A 1 119 ? -6.371 2.995 -18.711 1.00 77.06 119 THR A O 1
ATOM 866 N N . TRP A 1 120 ? -8.207 1.772 -18.285 1.00 77.88 120 TRP A N 1
ATOM 867 C CA . TRP A 1 120 ? -8.316 1.173 -19.625 1.00 77.88 120 TRP A CA 1
ATOM 868 C C . TRP A 1 120 ? -9.347 1.848 -20.526 1.00 77.88 120 TRP A C 1
ATOM 870 O O . TRP A 1 120 ? -9.282 1.683 -21.747 1.00 77.88 120 TRP A O 1
ATOM 880 N N . GLY A 1 121 ? -10.284 2.598 -19.947 1.00 67.69 121 GLY A N 1
ATOM 881 C CA . GLY A 1 121 ? -11.282 3.373 -20.668 1.00 67.69 121 GLY A CA 1
ATOM 882 C C . GLY A 1 121 ? -10.623 4.469 -21.496 1.00 67.69 121 GLY A C 1
ATOM 883 O O . GLY A 1 121 ? -10.199 5.483 -20.956 1.00 67.69 121 GLY A O 1
ATOM 884 N N . GLY A 1 122 ? -10.523 4.260 -22.809 1.00 62.88 122 GLY A N 1
ATOM 885 C CA . GLY A 1 122 ? -9.948 5.229 -23.744 1.00 62.88 122 GLY A CA 1
ATOM 886 C C . GLY A 1 122 ? -8.443 5.093 -23.993 1.00 62.88 122 GLY A C 1
ATOM 887 O O . GLY A 1 122 ? -7.958 5.689 -24.948 1.00 62.88 122 GLY A O 1
ATOM 888 N N . SER A 1 123 ? -7.712 4.292 -23.208 1.00 71.31 123 SER A N 1
ATOM 889 C CA . SER A 1 123 ? -6.274 4.039 -23.418 1.00 71.31 123 SER A CA 1
ATOM 890 C C . SER A 1 123 ? -6.019 2.717 -24.156 1.00 71.31 123 SER A C 1
ATOM 892 O O . SER A 1 123 ? -5.448 2.706 -25.241 1.00 71.31 123 SER A O 1
ATOM 894 N N . ALA A 1 124 ? -6.472 1.596 -23.588 1.00 69.69 124 ALA A N 1
ATOM 895 C CA . ALA A 1 124 ? -6.248 0.246 -24.108 1.00 69.69 124 ALA A CA 1
ATOM 896 C C . ALA A 1 124 ? -7.412 -0.253 -24.973 1.00 69.69 124 ALA A C 1
ATOM 898 O O . ALA A 1 124 ? -7.236 -1.130 -25.817 1.00 69.69 124 ALA A O 1
ATOM 899 N N . TYR A 1 125 ? -8.610 0.295 -24.765 1.00 67.12 125 TYR A N 1
ATOM 900 C CA . TYR A 1 125 ? -9.806 -0.071 -25.510 1.00 67.12 125 TYR A CA 1
ATOM 901 C C . TYR A 1 125 ? -10.611 1.193 -25.846 1.00 67.12 125 TYR A C 1
ATOM 903 O O . TYR A 1 125 ? -10.728 2.114 -25.034 1.00 67.12 125 TYR A O 1
ATOM 911 N N . ALA A 1 126 ? -11.185 1.238 -27.050 1.00 70.69 126 ALA A N 1
ATOM 912 C CA . ALA A 1 126 ? -12.069 2.326 -27.462 1.00 70.69 126 ALA A CA 1
ATOM 913 C C . ALA A 1 126 ? -13.374 2.301 -26.647 1.00 70.69 126 ALA A C 1
ATOM 915 O O . ALA A 1 126 ? -13.876 1.223 -26.326 1.00 70.69 126 ALA A O 1
ATOM 916 N N . GLY A 1 127 ? -13.956 3.469 -26.358 1.00 61.47 127 GLY A N 1
ATOM 917 C CA . GLY A 1 127 ? -15.131 3.609 -25.481 1.00 61.47 127 GLY A CA 1
ATOM 918 C C . GLY A 1 127 ? -16.381 2.813 -25.894 1.00 61.47 127 GLY A C 1
ATOM 919 O O . GLY A 1 127 ? -17.242 2.575 -25.055 1.00 61.47 127 GLY A O 1
ATOM 920 N N . GLY A 1 128 ? -16.463 2.349 -27.147 1.00 65.94 128 GLY A N 1
ATOM 921 C CA . GLY A 1 128 ? -17.529 1.470 -27.650 1.00 65.94 128 GLY A CA 1
ATOM 922 C C . GLY A 1 128 ? -17.211 -0.033 -27.628 1.00 65.94 128 GLY A C 1
ATOM 923 O O . GLY A 1 128 ? -18.000 -0.828 -28.129 1.00 65.94 128 GLY A O 1
ATOM 924 N N . SER A 1 129 ? -16.053 -0.452 -27.107 1.00 75.56 129 SER A N 1
ATOM 925 C CA . SER A 1 129 ? -15.692 -1.871 -27.051 1.00 75.56 129 SER A CA 1
ATOM 926 C C . SER A 1 129 ? -16.564 -2.617 -26.032 1.00 75.56 129 SER A C 1
ATOM 928 O O . SER A 1 129 ? -16.647 -2.177 -24.880 1.00 75.56 129 SER A O 1
ATOM 930 N N . PRO A 1 130 ? -17.129 -3.793 -26.378 1.00 79.12 130 PRO A N 1
ATOM 931 C CA . PRO A 1 130 ? -17.998 -4.557 -25.480 1.00 79.12 130 PRO A CA 1
ATOM 932 C C . PRO A 1 130 ? -17.316 -4.929 -24.155 1.00 79.12 130 PRO A C 1
ATOM 934 O O . PRO A 1 130 ? -17.987 -5.068 -23.133 1.00 79.12 130 PRO A O 1
ATOM 937 N N . ARG A 1 131 ? -15.977 -5.021 -24.128 1.00 76.56 131 ARG A N 1
ATOM 938 C CA . ARG A 1 131 ? -15.214 -5.219 -22.885 1.00 76.56 131 ARG A CA 1
ATOM 939 C C . ARG A 1 131 ? -15.296 -4.019 -21.944 1.00 76.56 131 ARG A C 1
ATOM 941 O O . ARG A 1 131 ? -15.531 -4.237 -20.763 1.00 76.56 131 ARG A O 1
ATOM 948 N N . ILE A 1 132 ? -15.159 -2.783 -22.435 1.00 76.88 132 ILE A N 1
ATOM 949 C CA . ILE A 1 132 ? -15.319 -1.578 -21.599 1.00 76.88 132 ILE A CA 1
ATOM 950 C C . ILE A 1 132 ? -16.772 -1.418 -21.169 1.00 76.88 132 ILE A C 1
ATOM 952 O O . ILE A 1 132 ? -17.023 -1.101 -20.009 1.00 76.88 132 ILE A O 1
ATOM 956 N N . SER A 1 133 ? -17.735 -1.647 -22.063 1.00 76.81 133 SER A N 1
ATOM 957 C CA . SER A 1 133 ? -19.158 -1.524 -21.725 1.00 76.81 133 SER A CA 1
ATOM 958 C C . SER A 1 133 ? -19.564 -2.512 -20.625 1.00 76.81 133 SER A C 1
ATOM 960 O O . SER A 1 133 ? -20.245 -2.136 -19.676 1.00 76.81 133 SER A O 1
ATOM 962 N N . CYS A 1 134 ? -19.070 -3.753 -20.677 1.00 79.06 134 CYS A N 1
ATOM 963 C CA . CYS A 1 134 ? -19.302 -4.728 -19.614 1.00 79.06 134 CYS A CA 1
ATOM 964 C C . CYS A 1 134 ? -18.585 -4.350 -18.305 1.00 79.06 134 CYS A C 1
ATOM 966 O O . CYS A 1 134 ? -19.155 -4.506 -17.227 1.00 79.06 134 CYS A O 1
ATOM 968 N N . LEU A 1 135 ? -17.352 -3.833 -18.382 1.00 76.69 135 LEU A N 1
ATOM 969 C CA . LEU A 1 135 ? -16.586 -3.410 -17.204 1.00 76.69 135 LEU A CA 1
ATOM 970 C C . LEU A 1 135 ? -17.219 -2.200 -16.509 1.00 76.69 135 LEU A C 1
ATOM 972 O O . LEU A 1 135 ? -17.294 -2.159 -15.287 1.00 76.69 135 LEU A O 1
ATOM 976 N N . SER A 1 136 ? -17.692 -1.230 -17.292 1.00 73.31 136 SER A N 1
ATOM 977 C CA . SER A 1 136 ? -18.366 -0.026 -16.799 1.00 73.31 136 SER A CA 1
ATOM 978 C C . SER A 1 136 ? -19.721 -0.361 -16.185 1.00 73.31 136 SER A C 1
ATOM 980 O O . SER A 1 136 ? -19.987 0.066 -15.064 1.00 73.31 136 SER A O 1
ATOM 982 N N . ALA A 1 137 ? -20.529 -1.206 -16.833 1.00 79.81 137 ALA A N 1
ATOM 983 C CA . ALA A 1 137 ? -21.754 -1.730 -16.234 1.00 79.81 137 ALA A CA 1
ATOM 984 C C . ALA A 1 137 ? -21.465 -2.484 -14.922 1.00 79.81 137 ALA A C 1
ATOM 986 O O . ALA A 1 137 ? -22.117 -2.238 -13.909 1.00 79.81 137 ALA A O 1
ATOM 987 N N . GLY A 1 138 ? -20.435 -3.338 -14.905 1.00 76.62 138 GLY A N 1
ATOM 988 C CA . GLY A 1 138 ? -19.985 -4.041 -13.703 1.00 76.62 138 GLY A CA 1
ATOM 989 C C . GLY A 1 138 ? -19.533 -3.099 -12.584 1.00 76.62 138 GLY A C 1
ATOM 990 O O . GLY A 1 138 ? -19.886 -3.317 -11.428 1.00 76.62 138 GLY A O 1
ATOM 991 N N . ALA A 1 139 ? -18.817 -2.020 -12.911 1.00 73.81 139 ALA A N 1
ATOM 992 C CA . ALA A 1 139 ? -18.399 -1.004 -11.949 1.00 73.81 139 ALA A CA 1
ATOM 993 C C . ALA A 1 139 ? -19.597 -0.246 -11.355 1.00 73.81 139 ALA A C 1
ATOM 995 O O . ALA A 1 139 ? -19.631 -0.025 -10.147 1.00 73.81 139 ALA A O 1
ATOM 996 N N . VAL A 1 140 ? -20.605 0.092 -12.167 1.00 78.94 140 VAL A N 1
ATOM 997 C CA . VAL A 1 140 ? -21.851 0.724 -11.695 1.00 78.94 140 VAL A CA 1
ATOM 998 C C . VAL A 1 140 ? -22.632 -0.215 -10.774 1.00 78.94 140 VAL A C 1
ATOM 1000 O O . VAL A 1 140 ? -23.079 0.207 -9.709 1.00 78.94 140 VAL A O 1
ATOM 1003 N N . VAL A 1 141 ? -22.757 -1.497 -11.133 1.00 78.31 141 VAL A N 1
ATOM 1004 C CA . VAL A 1 141 ? -23.418 -2.508 -10.288 1.00 78.31 141 VAL A CA 1
ATOM 1005 C C . VAL A 1 141 ? -22.664 -2.701 -8.974 1.00 78.31 141 VAL A C 1
ATOM 1007 O O . VAL A 1 141 ? -23.281 -2.727 -7.910 1.00 78.31 141 VAL A O 1
ATOM 1010 N N . ALA A 1 142 ? -21.335 -2.789 -9.026 1.00 71.69 142 ALA A N 1
ATOM 1011 C CA . ALA A 1 142 ? -20.502 -2.890 -7.838 1.00 71.69 142 ALA A CA 1
ATOM 1012 C C . ALA A 1 142 ? -20.678 -1.650 -6.946 1.00 71.69 142 ALA A C 1
ATOM 1014 O O . ALA A 1 142 ? -20.907 -1.792 -5.747 1.00 71.69 142 ALA A O 1
ATOM 1015 N N . LEU A 1 143 ? -20.654 -0.444 -7.521 1.00 72.81 143 LEU A N 1
ATOM 1016 C CA . LEU A 1 143 ? -20.880 0.807 -6.796 1.00 72.81 143 LEU A CA 1
ATOM 1017 C C . LEU A 1 143 ? -22.266 0.837 -6.134 1.00 72.81 143 LEU A C 1
ATOM 1019 O O . LEU A 1 143 ? -22.380 1.185 -4.962 1.00 72.81 143 LEU A O 1
ATOM 1023 N N . ALA A 1 144 ? -23.314 0.419 -6.845 1.00 76.19 144 ALA A N 1
ATOM 1024 C CA . ALA A 1 144 ? -24.660 0.319 -6.288 1.00 76.19 144 ALA A CA 1
ATOM 1025 C C . ALA A 1 144 ? -24.726 -0.693 -5.130 1.00 76.19 144 ALA A C 1
ATOM 1027 O O . ALA A 1 144 ? -25.341 -0.417 -4.099 1.00 76.19 144 ALA A O 1
ATOM 1028 N N . MET A 1 145 ? -24.047 -1.836 -5.264 1.00 74.25 145 MET A N 1
ATOM 1029 C CA . MET A 1 145 ? -23.937 -2.843 -4.208 1.00 74.25 145 MET A C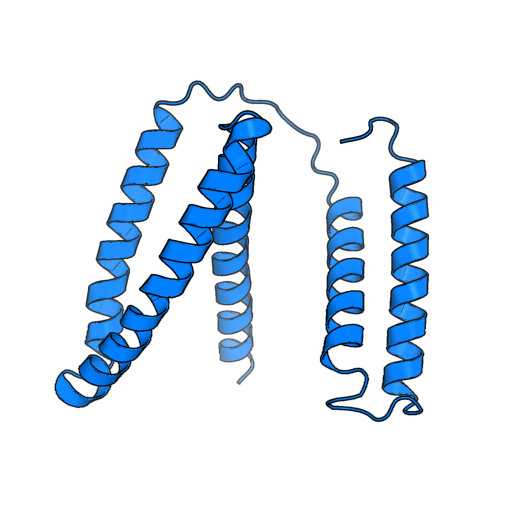A 1
ATOM 1030 C C . MET A 1 145 ? -23.169 -2.302 -2.992 1.00 74.25 145 MET A C 1
ATOM 1032 O O . MET A 1 145 ? -23.589 -2.526 -1.859 1.00 74.25 145 MET A O 1
ATOM 1036 N N . PHE A 1 146 ? -22.099 -1.534 -3.207 1.00 71.19 146 PHE A N 1
ATOM 1037 C CA . PHE A 1 146 ? -21.359 -0.853 -2.147 1.00 71.19 146 PHE A CA 1
ATOM 1038 C C . PHE A 1 146 ? -22.238 0.141 -1.383 1.00 71.19 146 PHE A C 1
ATOM 1040 O O . PHE A 1 146 ? -22.337 0.044 -0.162 1.00 71.19 146 PHE A O 1
ATOM 1047 N N . VAL A 1 147 ? -22.951 1.021 -2.092 1.00 74.81 147 VAL A N 1
ATOM 1048 C CA . VAL A 1 147 ? -23.886 1.980 -1.481 1.00 74.81 147 VAL A CA 1
ATOM 1049 C C . VAL A 1 147 ? -24.986 1.254 -0.701 1.00 74.81 147 VAL A C 1
ATOM 1051 O O . VAL A 1 147 ? -25.347 1.674 0.396 1.00 74.81 147 VAL A O 1
ATOM 1054 N N . ALA A 1 148 ? -25.511 0.143 -1.225 1.00 74.44 148 ALA A N 1
ATOM 1055 C CA . ALA A 1 148 ? -26.517 -0.659 -0.532 1.00 74.44 148 ALA A CA 1
ATOM 1056 C C . ALA A 1 148 ? -25.978 -1.325 0.748 1.00 74.44 148 ALA A C 1
ATOM 1058 O O . ALA A 1 148 ? -26.729 -1.474 1.713 1.00 74.44 148 ALA A O 1
ATOM 1059 N N . ILE A 1 149 ? -24.701 -1.719 0.772 1.00 70.50 149 ILE A N 1
ATOM 1060 C CA . ILE A 1 149 ? -24.039 -2.289 1.953 1.00 70.50 149 ILE A CA 1
ATOM 1061 C C . ILE A 1 149 ? -23.739 -1.201 2.987 1.00 70.50 149 ILE A C 1
ATOM 1063 O O . ILE A 1 149 ? -24.037 -1.406 4.160 1.00 70.50 149 ILE A O 1
ATOM 1067 N N . GLU A 1 150 ? -23.209 -0.044 2.577 1.00 69.94 150 GLU A N 1
ATOM 1068 C CA . GLU A 1 150 ? -22.938 1.071 3.498 1.00 69.94 150 GLU A CA 1
ATOM 1069 C C . GLU A 1 150 ? -24.213 1.612 4.133 1.00 69.94 150 GLU A C 1
ATOM 1071 O O . GLU A 1 150 ? -24.253 1.813 5.340 1.00 69.94 150 GLU A O 1
ATOM 1076 N N . ARG A 1 151 ? -25.299 1.743 3.364 1.00 70.94 151 ARG A N 1
ATOM 1077 C CA . ARG A 1 151 ? -26.603 2.157 3.908 1.00 70.94 151 ARG A CA 1
ATOM 1078 C C . ARG A 1 151 ? -27.191 1.166 4.914 1.00 70.94 151 ARG A C 1
ATOM 1080 O O . ARG A 1 151 ? -28.082 1.535 5.671 1.00 70.94 151 ARG A O 1
ATOM 1087 N N . ARG A 1 152 ? -26.745 -0.094 4.899 1.00 66.50 152 ARG A N 1
ATOM 1088 C CA . ARG A 1 152 ? -27.162 -1.132 5.855 1.00 66.50 152 ARG A CA 1
ATOM 1089 C C . ARG A 1 152 ? -26.217 -1.250 7.052 1.00 66.50 152 ARG A C 1
ATOM 1091 O O . ARG A 1 152 ? -26.589 -1.896 8.028 1.00 66.50 152 ARG A O 1
ATOM 1098 N N . ALA A 1 153 ? -25.021 -0.665 6.996 1.00 59.84 153 ALA A N 1
ATOM 1099 C CA . ALA A 1 153 ? -24.105 -0.632 8.126 1.00 59.84 153 ALA A CA 1
ATOM 1100 C C . ALA A 1 153 ? -24.576 0.441 9.122 1.00 59.84 153 ALA A C 1
ATOM 1102 O O . ALA A 1 153 ? -24.633 1.622 8.804 1.00 59.84 153 ALA A O 1
ATOM 1103 N N . VAL A 1 154 ? -24.965 0.004 10.321 1.00 52.97 154 VAL A N 1
ATOM 1104 C CA . VAL A 1 154 ? -25.650 0.821 11.343 1.00 52.97 154 VAL A CA 1
ATOM 1105 C C . VAL A 1 154 ? -24.709 1.783 12.093 1.00 52.97 154 VAL A C 1
ATOM 1107 O O . VAL A 1 154 ? -25.179 2.657 12.811 1.00 52.97 154 VAL A O 1
ATOM 1110 N N . GLU A 1 155 ? -23.396 1.705 11.884 1.00 39.31 155 GLU A N 1
ATOM 1111 C CA . GLU A 1 155 ? -22.435 2.677 12.418 1.00 39.31 155 GLU A CA 1
ATOM 1112 C C . GLU A 1 155 ? -21.659 3.319 11.258 1.00 39.31 155 GLU A C 1
ATOM 1114 O O . GLU A 1 155 ? -20.979 2.592 10.524 1.00 39.31 155 GLU A O 1
ATOM 1119 N N . PRO A 1 156 ? -21.749 4.650 11.063 1.00 43.28 156 PRO A N 1
ATOM 1120 C CA . PRO A 1 156 ? -20.848 5.343 10.157 1.00 43.28 156 PRO A CA 1
ATOM 112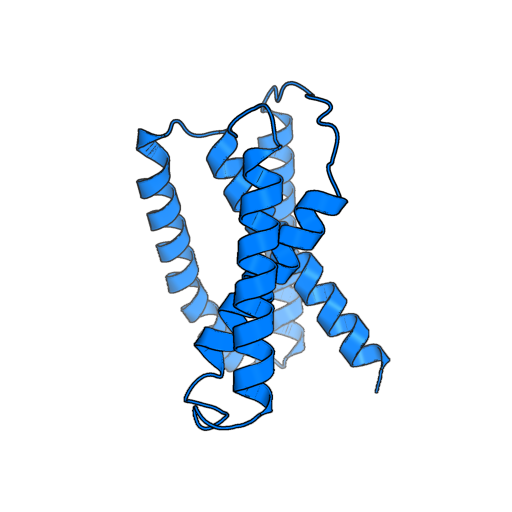1 C C . PRO A 1 156 ? -19.431 5.233 10.731 1.00 43.28 156 PRO A C 1
ATOM 1123 O O . PRO A 1 156 ? -19.195 5.579 11.890 1.00 43.28 156 PRO A O 1
ATOM 1126 N N . GLY A 1 157 ? -18.525 4.662 9.934 1.00 41.91 157 GLY A N 1
ATOM 1127 C CA . GLY A 1 157 ? -17.096 4.583 10.245 1.00 41.91 157 GLY A CA 1
ATOM 1128 C C . GLY A 1 157 ? -16.373 5.904 10.045 1.00 41.91 157 GLY A C 1
ATOM 1129 O O . GLY A 1 157 ? -16.896 6.761 9.299 1.00 41.91 157 GLY A O 1
#

Sequence (157 aa):
MPTLIGFRALRGLGAGGIAVGAFVLIGALLSLCGRDRYQGLTATVMALGTIGGLLGGVIAERLNWRWDFCIAIPLGLVAFARSAWAISLLAVEKRNPRINCAGILVRAVVIAAAVLVATWGGSAYAGGSPRISCLSAGAVVALAMFVAIERRAVEPG

Radius of gyration: 20.54 Å; chains: 1; bounding box: 56×38×52 Å

Secondary structure (DSSP, 8-state):
-HHHHHHHHHHHHHHHHHHHHHHHHHHHHS-GGGHHHHHHHHHHHHHHHHHHHHHHHHHHHHH-THHHHHHHHHHHHHHHHHHHHHHHHS----------HHHHHHHHHHHHHHHHHHHHBTTTB-TT-HHHHHHHHHHHHHHHHHHHHHTT-SS--

pLDDT: mean 78.27, std 9.42, range [39.31, 94.06]

Foldseek 3Di:
DVVVVVVVVVVVCVVVVVVVVVLVVLVVPDDPVCSVVVVVVVVVVVVVCVVVVVVCVVCCVPVNNVVNVVVVVVVVVVVVVVVVVVVVPDPPDPDPDDDPPVLVVLVVQLVVLVVCLVVCDPPVDDVPDPVSVVSVVVNVVSVVVNVVVCVVPPDDD